Protein AF-A0A067QEY0-F1 (afdb_monomer_lite)

Foldseek 3Di:
DDDDDDDDDDDDDDDDDDDDDDDDDDDDDDDPPPPQDPDDDDDDDAALPDDPVVVCCVRRVDPDQAADEAEADAQEARSQVSQVSNQVVDRSYPYYHHDHDYNVNHDDPPPDDPVPPPPDDDDDPPDDDDDD

Structure (mmCIF, N/CA/C/O backbone):
data_AF-A0A067QEY0-F1
#
_entry.id   AF-A0A067QEY0-F1
#
loop_
_atom_site.group_PDB
_atom_site.id
_atom_site.type_symbol
_atom_site.label_atom_id
_atom_site.label_alt_id
_atom_site.label_comp_id
_atom_site.label_asym_id
_atom_site.label_entity_id
_atom_site.label_seq_id
_atom_site.pdbx_PDB_ins_code
_atom_site.Cartn_x
_atom_site.Cartn_y
_atom_site.Cartn_z
_atom_site.occupancy
_atom_site.B_iso_or_equiv
_atom_site.auth_seq_id
_atom_site.auth_comp_id
_atom_site.auth_asym_id
_atom_site.auth_atom_id
_atom_site.pdbx_PDB_model_num
ATOM 1 N N . MET A 1 1 ? 33.559 44.588 18.667 1.00 37.91 1 MET A N 1
ATOM 2 C CA . MET A 1 1 ? 32.682 45.127 17.610 1.00 37.91 1 MET A CA 1
ATOM 3 C C . MET A 1 1 ? 31.811 43.957 17.176 1.00 37.91 1 MET A C 1
ATOM 5 O O . MET A 1 1 ? 32.280 43.138 16.403 1.00 37.91 1 MET A O 1
ATOM 9 N N . GLU A 1 2 ? 30.758 43.603 17.919 1.00 33.38 2 GLU A N 1
ATOM 10 C CA . GLU A 1 2 ? 29.433 44.279 17.971 1.00 33.38 2 GLU A CA 1
ATOM 11 C C . GLU A 1 2 ? 28.860 44.491 16.559 1.00 33.38 2 GLU A C 1
ATOM 13 O O . GLU A 1 2 ? 29.573 45.006 15.707 1.00 33.38 2 GLU A O 1
ATOM 18 N N . GLY A 1 3 ? 27.629 44.122 16.200 1.00 32.84 3 GLY A N 1
ATOM 19 C CA . GLY A 1 3 ? 26.446 43.674 16.943 1.00 32.84 3 GLY A CA 1
ATOM 20 C C . GLY A 1 3 ? 25.567 42.795 16.028 1.00 32.84 3 GLY A C 1
ATOM 21 O O . GLY A 1 3 ? 25.827 42.668 14.836 1.00 32.84 3 GLY A O 1
ATOM 22 N N . GLU A 1 4 ? 24.704 41.950 16.580 1.00 40.34 4 GLU A N 1
ATOM 23 C CA . GLU A 1 4 ? 23.317 42.231 16.988 1.00 40.34 4 GLU A CA 1
ATOM 24 C C . GLU A 1 4 ? 22.252 41.988 15.899 1.00 40.34 4 GLU A C 1
ATOM 26 O O . GLU A 1 4 ? 22.259 42.548 14.807 1.00 40.34 4 GLU A O 1
ATOM 31 N N . HIS A 1 5 ? 21.319 41.119 16.296 1.00 46.69 5 HIS A N 1
ATOM 32 C CA . HIS A 1 5 ? 19.941 40.905 15.862 1.00 46.69 5 HIS A CA 1
ATOM 33 C C . HIS A 1 5 ? 19.282 41.957 14.957 1.00 46.69 5 HIS A C 1
ATOM 35 O O . HIS A 1 5 ? 19.270 43.146 15.269 1.00 46.69 5 HIS A O 1
ATOM 41 N N . ARG A 1 6 ? 18.461 41.479 14.006 1.00 45.88 6 ARG A N 1
ATOM 42 C CA . ARG A 1 6 ? 17.161 42.118 13.740 1.00 45.88 6 ARG A CA 1
ATOM 43 C C . ARG A 1 6 ? 16.125 41.181 13.112 1.00 45.88 6 ARG A C 1
ATOM 45 O O . ARG A 1 6 ? 16.286 40.660 12.017 1.00 45.88 6 ARG A O 1
ATOM 52 N N . LYS A 1 7 ? 15.039 41.004 13.863 1.00 43.84 7 LYS A N 1
ATOM 53 C CA . LYS A 1 7 ? 13.751 40.403 13.496 1.00 43.84 7 LYS A CA 1
ATOM 54 C C . LYS A 1 7 ? 12.946 41.421 12.666 1.00 43.84 7 LYS A C 1
ATOM 56 O O . LYS A 1 7 ? 12.971 42.602 12.996 1.00 43.84 7 LYS A O 1
ATOM 61 N N . SER A 1 8 ? 12.187 40.968 11.669 1.00 44.88 8 SER A N 1
ATOM 62 C CA . SER A 1 8 ? 11.108 41.727 10.999 1.00 44.88 8 SER A CA 1
ATOM 63 C C . SER A 1 8 ? 10.081 40.680 10.538 1.00 44.88 8 SER A C 1
ATOM 65 O O . SER A 1 8 ? 10.429 39.822 9.741 1.00 44.88 8 SER A O 1
ATOM 67 N N . GLN A 1 9 ? 8.903 40.467 11.138 1.00 45.16 9 GLN A N 1
ATOM 68 C CA . GLN A 1 9 ? 7.719 41.336 11.235 1.00 45.16 9 GLN A CA 1
ATOM 69 C C . GLN A 1 9 ? 7.477 42.147 9.953 1.00 45.16 9 GLN A C 1
ATOM 71 O O . GLN A 1 9 ? 8.218 43.085 9.690 1.00 45.16 9 GLN A O 1
ATOM 76 N N . ASN A 1 10 ? 6.436 41.841 9.168 1.00 31.48 10 ASN A N 1
ATOM 77 C CA . ASN A 1 10 ? 5.077 42.377 9.354 1.00 31.48 10 ASN A CA 1
ATOM 78 C C . ASN A 1 10 ? 4.157 42.092 8.133 1.00 31.48 10 ASN A C 1
ATOM 80 O O . ASN A 1 10 ? 4.607 42.258 7.009 1.00 31.48 10 ASN A O 1
ATOM 84 N N . SER A 1 11 ? 2.893 41.718 8.421 1.00 37.56 11 SER A N 1
ATOM 85 C CA . SER A 1 11 ? 1.581 42.031 7.783 1.00 37.56 11 SER A CA 1
ATOM 86 C C . SER A 1 11 ? 1.427 42.123 6.240 1.00 37.56 11 SER A C 1
ATOM 88 O O . SER A 1 11 ? 2.307 42.580 5.537 1.00 37.56 11 SER A O 1
ATOM 90 N N . THR A 1 12 ? 0.289 41.826 5.588 1.00 31.42 12 THR A N 1
ATOM 91 C CA . THR A 1 12 ? -1.131 42.030 5.957 1.00 31.42 12 THR A CA 1
ATOM 92 C C . THR A 1 12 ? -2.057 41.426 4.858 1.00 31.42 12 THR A C 1
ATOM 94 O O . THR A 1 12 ? -1.758 41.670 3.697 1.00 31.42 12 THR A O 1
ATOM 97 N N . LYS A 1 13 ? -3.228 40.843 5.234 1.00 40.47 13 LYS A N 1
ATOM 98 C CA . LYS A 1 13 ? -4.609 41.084 4.671 1.00 40.47 13 LYS A CA 1
ATOM 99 C C . LYS A 1 13 ? -4.962 40.578 3.226 1.00 40.47 13 LYS A C 1
ATOM 101 O O . LYS A 1 13 ? -4.093 40.610 2.379 1.00 40.47 13 LYS A O 1
ATOM 106 N N . ILE A 1 14 ? -6.157 40.113 2.777 1.00 42.03 14 ILE A N 1
ATOM 107 C CA . ILE A 1 14 ? -7.618 40.030 3.133 1.00 42.03 14 ILE A CA 1
ATOM 108 C C . ILE A 1 14 ? -8.236 38.869 2.283 1.00 42.03 14 ILE A C 1
ATOM 110 O O . ILE A 1 14 ? -7.751 38.634 1.181 1.00 42.03 14 ILE A O 1
ATOM 114 N N . SER A 1 15 ? -9.225 38.063 2.706 1.00 37.72 15 SER A N 1
ATOM 115 C CA . SER A 1 15 ? -10.698 38.244 2.521 1.00 37.72 15 SER A CA 1
ATOM 116 C C . SER A 1 15 ? -11.413 37.014 3.107 1.00 37.72 15 SER A C 1
ATOM 118 O O . SER A 1 15 ? -10.996 35.893 2.846 1.00 37.72 15 SER A O 1
ATOM 120 N N . GLU A 1 16 ? -12.281 37.110 4.120 1.00 40.31 16 GLU A N 1
ATOM 121 C CA . GLU A 1 16 ? -13.666 37.628 4.185 1.00 40.31 16 GLU A CA 1
ATOM 122 C C . GLU A 1 16 ? -14.665 36.973 3.217 1.00 40.31 16 GLU A C 1
ATOM 124 O O . GLU A 1 16 ? -14.642 37.215 2.016 1.00 40.31 16 GLU A O 1
ATOM 129 N N . GLY A 1 17 ? -15.615 36.220 3.790 1.00 30.53 17 GLY A N 1
ATOM 130 C CA . GLY A 1 17 ? -16.860 35.830 3.132 1.00 30.53 17 GLY A CA 1
ATOM 131 C C . GLY A 1 17 ? -17.712 34.875 3.974 1.00 30.53 17 GLY A C 1
ATOM 132 O O . GLY A 1 17 ? -17.400 33.695 4.061 1.00 30.53 17 GLY A O 1
ATOM 133 N N . GLY A 1 18 ? -18.809 35.378 4.558 1.00 30.67 18 GLY A N 1
ATOM 134 C CA . GLY A 1 18 ? -19.942 34.551 5.005 1.00 30.67 18 GLY A CA 1
ATOM 135 C C . GLY A 1 18 ? -20.391 34.753 6.455 1.00 30.67 18 GLY A C 1
ATOM 136 O O . GLY A 1 18 ? -19.988 34.016 7.347 1.00 30.67 18 GLY A O 1
ATOM 137 N N . ARG A 1 19 ? -21.277 35.731 6.681 1.00 38.50 19 ARG A N 1
ATOM 138 C CA . ARG A 1 19 ? -21.965 36.006 7.953 1.00 38.50 19 ARG A CA 1
ATOM 139 C C . ARG A 1 19 ? -23.416 35.523 7.872 1.00 38.50 19 ARG A C 1
ATOM 141 O O . ARG A 1 19 ? -24.114 35.888 6.933 1.00 38.50 19 ARG A O 1
ATOM 148 N N . CYS A 1 20 ? -23.907 34.855 8.911 1.00 35.22 20 CYS A N 1
ATOM 149 C CA . CYS A 1 20 ? -25.318 34.904 9.299 1.00 35.22 20 CYS A CA 1
ATOM 150 C C . CYS A 1 20 ? -25.402 34.964 10.831 1.00 35.22 20 CYS A C 1
ATOM 152 O O . CYS A 1 20 ? -24.872 34.103 11.530 1.00 35.22 20 CYS A O 1
ATOM 154 N N . ASN A 1 21 ? -26.011 36.033 11.350 1.00 36.44 21 ASN A N 1
ATOM 155 C CA . ASN A 1 21 ? -26.251 36.206 12.780 1.00 36.44 21 ASN A CA 1
ATOM 156 C C . ASN A 1 21 ? -27.529 35.454 13.176 1.00 36.44 21 ASN A C 1
ATOM 158 O O . ASN A 1 21 ? -28.527 35.518 12.461 1.00 36.44 21 ASN A O 1
ATOM 162 N N . SER A 1 22 ? -27.553 34.890 14.377 1.00 42.59 22 SER A N 1
ATOM 163 C CA . SER A 1 22 ? -28.752 34.896 15.216 1.00 42.59 22 SER A CA 1
ATOM 164 C C . SER A 1 22 ? -28.307 35.030 16.666 1.00 42.59 22 SER A C 1
ATOM 166 O O . SER A 1 22 ? -27.413 34.326 17.131 1.00 42.59 22 SER A O 1
ATOM 168 N N . VAL A 1 23 ? -28.866 36.041 17.318 1.00 45.28 23 VAL A N 1
ATOM 169 C CA . VAL A 1 23 ? -28.709 36.343 18.737 1.00 45.28 23 VAL A CA 1
ATOM 170 C C . VAL A 1 23 ? -29.652 35.416 19.487 1.00 45.28 23 VAL A C 1
ATOM 172 O O . VAL A 1 23 ? -30.819 35.380 19.128 1.00 45.28 23 VAL A O 1
ATOM 175 N N . GLU A 1 24 ? -29.172 34.728 20.521 1.00 40.28 24 GLU A N 1
ATOM 176 C CA . GLU A 1 24 ? -29.934 34.530 21.756 1.00 40.28 24 GLU A CA 1
ATOM 177 C C . GLU A 1 24 ? -29.011 34.078 22.894 1.00 40.28 24 GLU A C 1
ATOM 179 O O . GLU A 1 24 ? -28.188 33.169 22.769 1.00 40.28 24 GLU A O 1
ATOM 184 N N . SER A 1 25 ? -29.114 34.821 23.993 1.00 46.06 25 SER A N 1
ATOM 185 C CA . SER A 1 25 ? -28.331 34.705 25.215 1.00 46.06 25 SER A CA 1
ATOM 186 C C . SER A 1 25 ? -28.858 33.567 26.083 1.00 46.06 25 SER A C 1
ATOM 188 O O . SER A 1 25 ? -30.040 33.525 26.405 1.00 46.06 25 SER A O 1
ATOM 190 N N . GLY A 1 26 ? -27.964 32.691 26.538 1.00 33.56 26 GLY A N 1
ATOM 191 C CA . GLY A 1 26 ? -28.272 31.660 27.524 1.00 33.56 26 GLY A CA 1
ATOM 192 C C . GLY A 1 26 ? -26.989 31.134 28.152 1.00 33.56 26 GLY A C 1
ATOM 193 O O . GLY A 1 26 ? -26.223 30.409 27.522 1.00 33.56 26 GLY A O 1
ATOM 194 N N . THR A 1 27 ? -26.725 31.540 29.390 1.00 50.00 27 THR A N 1
ATOM 195 C CA . THR A 1 27 ? -25.600 31.093 30.214 1.00 50.00 27 THR A CA 1
ATOM 196 C C . THR A 1 27 ? -25.664 29.587 30.457 1.00 50.00 27 THR A C 1
ATOM 198 O O . THR A 1 27 ? -26.450 29.131 31.277 1.00 50.00 27 THR A O 1
ATOM 201 N N . THR A 1 28 ? -24.800 28.822 29.792 1.00 40.00 28 THR A N 1
ATOM 202 C CA . THR A 1 28 ? -24.340 27.503 30.248 1.00 40.00 28 THR A CA 1
ATOM 203 C C . THR A 1 28 ? -22.896 27.318 29.786 1.00 40.00 28 THR A C 1
ATOM 205 O O . THR A 1 28 ? -22.551 27.555 28.628 1.00 40.00 28 THR A O 1
ATOM 208 N N . SER A 1 29 ? -22.016 26.963 30.718 1.00 49.53 29 SER A N 1
ATOM 209 C CA . SER A 1 29 ? -20.609 26.658 30.470 1.00 49.53 29 SER A CA 1
ATOM 210 C C . SER A 1 29 ? -20.490 25.495 29.480 1.00 49.53 29 SER A C 1
ATOM 212 O O . SER A 1 29 ? -20.670 24.338 29.856 1.00 49.53 29 SER A O 1
ATOM 214 N N . LYS A 1 30 ? -20.208 25.794 28.206 1.00 42.59 30 LYS A N 1
ATOM 215 C CA . LYS A 1 30 ? -19.882 24.775 27.201 1.00 42.59 30 LYS A CA 1
ATOM 216 C C . LYS A 1 30 ? -18.569 24.085 27.603 1.00 42.59 30 LYS A C 1
ATOM 218 O O . LYS A 1 30 ? -17.593 24.800 27.845 1.00 42.59 30 LYS A O 1
ATOM 223 N N . PRO A 1 31 ? -18.487 22.741 27.632 1.00 50.97 31 PRO A N 1
ATOM 224 C CA . PRO A 1 31 ? -17.189 22.082 27.616 1.00 50.97 31 PRO A CA 1
ATOM 225 C C . PRO A 1 31 ? -16.475 22.545 26.344 1.00 50.97 31 PRO A C 1
ATOM 227 O O . PRO A 1 31 ? -17.098 22.637 25.283 1.00 50.97 31 PRO A O 1
ATOM 230 N N . GLN A 1 32 ? -15.200 22.918 26.458 1.00 51.62 32 GLN A N 1
ATOM 231 C CA . GLN A 1 32 ? -14.382 23.277 25.305 1.00 51.62 32 GLN A CA 1
ATOM 232 C C . GLN A 1 32 ? -14.410 22.108 24.319 1.00 51.62 32 GLN A C 1
ATOM 234 O O . GLN A 1 32 ? -13.736 21.099 24.504 1.00 51.62 32 GLN A O 1
ATOM 239 N N . SER A 1 33 ? -15.233 22.243 23.282 1.00 54.44 33 SER A N 1
ATOM 240 C CA . SER A 1 33 ? -15.241 21.379 22.113 1.00 54.44 33 SER A CA 1
ATOM 241 C C . SER A 1 33 ? -13.874 21.527 21.456 1.00 54.44 33 SER A C 1
ATOM 243 O O . SER A 1 33 ? -13.668 22.441 20.656 1.00 54.44 33 SER A O 1
ATOM 245 N N . GLN A 1 34 ? -12.921 20.674 21.830 1.00 64.88 34 GLN A N 1
ATOM 246 C CA . GLN A 1 34 ? -11.665 20.545 21.107 1.00 64.88 34 GLN A CA 1
ATOM 247 C C . GLN A 1 34 ? -12.018 20.219 19.656 1.00 64.88 34 GLN A C 1
ATOM 249 O O . GLN A 1 34 ? -12.603 19.176 19.367 1.00 64.88 34 GLN A O 1
ATOM 254 N N . SER A 1 35 ? -11.726 21.138 18.737 1.00 71.69 35 SER A N 1
ATOM 255 C CA . SER A 1 35 ? -11.925 20.899 17.312 1.00 71.69 35 SER A CA 1
ATOM 256 C C . SER A 1 35 ? -11.021 19.740 16.892 1.00 71.69 35 SER A C 1
ATOM 258 O O . SER A 1 35 ? -9.798 19.887 16.865 1.00 71.69 35 SER A O 1
ATOM 260 N N . LYS A 1 36 ? -11.605 18.574 16.605 1.00 84.25 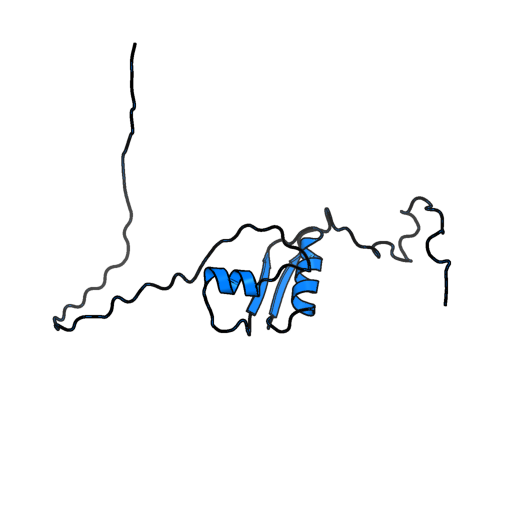36 LYS A N 1
ATOM 261 C CA . LYS A 1 36 ? -10.856 17.395 16.165 1.00 84.25 36 LYS A CA 1
ATOM 262 C C . LYS A 1 36 ? -10.328 17.645 14.752 1.00 84.25 36 LYS A C 1
ATOM 264 O O . LYS A 1 36 ? -11.109 17.768 13.812 1.00 8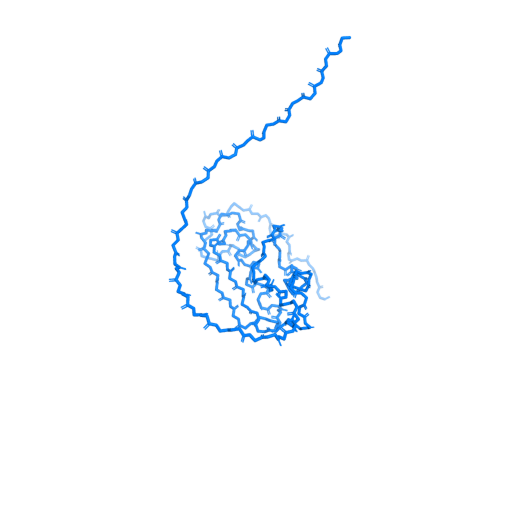4.25 36 LYS A O 1
ATOM 269 N N . THR A 1 37 ? -9.010 17.733 14.592 1.00 89.56 37 THR A N 1
ATOM 270 C CA . THR A 1 37 ? -8.385 17.839 13.268 1.00 89.56 37 THR A CA 1
ATOM 271 C C . THR A 1 37 ? -8.576 16.524 12.511 1.00 89.56 37 THR A C 1
ATOM 273 O O . THR A 1 37 ? -8.085 15.485 12.948 1.00 89.56 37 THR A O 1
ATOM 276 N N . LEU A 1 38 ? -9.288 16.569 11.383 1.00 93.19 38 LEU A N 1
ATOM 277 C CA . LEU A 1 38 ? -9.628 15.389 10.573 1.00 93.19 38 LEU A CA 1
ATOM 278 C C . LEU A 1 38 ? -8.582 15.050 9.502 1.00 93.19 38 LEU A C 1
ATOM 280 O O . LEU A 1 38 ? -8.661 14.000 8.878 1.00 93.19 38 LEU A O 1
ATOM 284 N N . TYR A 1 39 ? -7.600 15.927 9.298 1.00 94.69 39 TYR A N 1
ATOM 285 C CA . TYR A 1 39 ? -6.551 15.766 8.298 1.00 94.69 39 TYR A CA 1
ATOM 286 C C . TYR A 1 39 ? -5.172 15.905 8.936 1.00 94.69 39 TYR A C 1
ATOM 288 O O . TYR A 1 39 ? -4.908 16.862 9.667 1.00 94.69 39 TYR A O 1
ATOM 296 N N . LYS A 1 40 ? -4.285 14.955 8.647 1.00 94.88 40 LYS A N 1
ATOM 297 C CA . LYS A 1 40 ? -2.887 14.967 9.078 1.00 94.88 40 LYS A CA 1
ATOM 298 C C . LYS A 1 40 ? -2.021 14.470 7.929 1.00 94.88 40 LYS A C 1
ATOM 300 O O . LYS A 1 40 ? -2.382 13.505 7.265 1.00 94.88 40 LYS A O 1
ATOM 305 N N . GLN A 1 41 ? -0.899 15.145 7.707 1.00 95.75 41 GLN A N 1
ATOM 306 C CA . GLN A 1 41 ? 0.055 14.803 6.661 1.00 95.75 41 GLN A CA 1
ATOM 307 C C . GLN A 1 41 ? 1.276 14.131 7.282 1.00 95.75 41 GLN A C 1
ATOM 309 O O . GLN A 1 41 ? 1.806 14.615 8.281 1.00 95.75 41 GLN A O 1
ATOM 314 N N . VAL A 1 42 ? 1.728 13.043 6.662 1.00 96.06 42 VAL A N 1
ATOM 315 C CA . VAL A 1 42 ? 2.927 12.307 7.066 1.00 96.06 42 VAL A CA 1
ATOM 316 C C . VAL A 1 42 ? 3.754 12.007 5.827 1.00 96.06 42 VAL A C 1
ATOM 318 O O . VAL A 1 42 ? 3.210 11.587 4.809 1.00 96.06 42 VAL A O 1
ATOM 321 N N . THR A 1 43 ? 5.065 12.201 5.927 1.00 96.94 43 THR A N 1
ATOM 322 C CA . THR A 1 43 ? 6.016 11.820 4.881 1.00 96.94 43 THR A CA 1
ATOM 323 C C . THR A 1 43 ? 6.812 10.623 5.376 1.00 96.94 43 THR A C 1
ATOM 325 O O . THR A 1 43 ? 7.567 10.736 6.341 1.00 96.94 43 THR A O 1
ATOM 328 N N . LYS A 1 44 ? 6.638 9.471 4.730 1.00 95.38 44 LYS A N 1
ATOM 329 C CA . LYS A 1 44 ? 7.359 8.236 5.044 1.00 95.38 44 LYS A CA 1
ATOM 330 C C . LYS A 1 44 ? 7.597 7.448 3.760 1.00 95.38 44 LYS A C 1
ATOM 332 O O . LYS A 1 44 ? 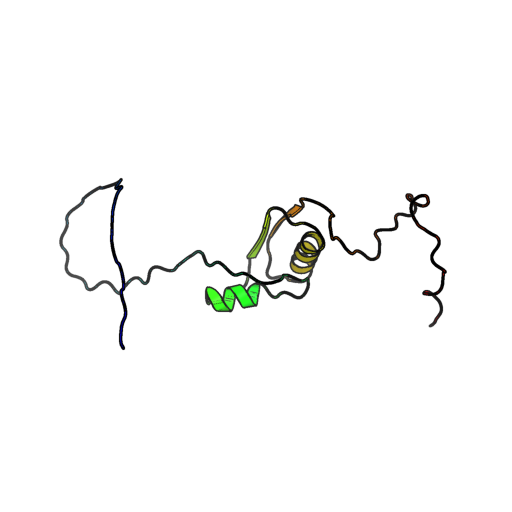6.757 7.475 2.865 1.00 95.38 44 LYS A O 1
ATOM 337 N N . PHE A 1 45 ? 8.726 6.750 3.689 1.00 95.69 45 PHE A N 1
ATOM 338 C CA . PHE A 1 45 ? 8.951 5.762 2.641 1.00 95.69 45 PHE A CA 1
ATOM 339 C C . PHE A 1 45 ? 8.021 4.565 2.863 1.00 95.69 45 PHE A C 1
ATOM 341 O O . PHE A 1 45 ? 7.950 4.037 3.977 1.00 95.69 45 PHE A O 1
ATOM 348 N N . VAL A 1 46 ? 7.279 4.186 1.827 1.00 95.44 46 VAL A N 1
ATOM 349 C CA . VAL A 1 46 ? 6.293 3.107 1.889 1.00 95.44 46 VAL A CA 1
ATOM 350 C C . VAL A 1 46 ? 6.908 1.858 1.283 1.00 95.44 46 VAL A C 1
ATOM 352 O O . VAL A 1 46 ? 7.498 1.916 0.214 1.00 95.44 46 VAL A O 1
ATOM 355 N N . THR A 1 47 ? 6.741 0.753 1.995 1.00 94.62 47 THR A N 1
ATOM 356 C CA . THR A 1 47 ? 7.061 -0.605 1.551 1.00 94.62 47 THR A CA 1
ATOM 357 C C . THR A 1 47 ? 5.876 -1.519 1.828 1.00 94.62 47 THR A C 1
ATOM 359 O O . THR A 1 47 ? 5.049 -1.200 2.688 1.00 94.62 47 THR A O 1
ATOM 362 N N . GLN A 1 48 ? 5.846 -2.708 1.233 1.00 93.38 48 GLN A N 1
ATOM 363 C CA . GLN A 1 48 ? 4.893 -3.779 1.570 1.00 93.38 48 GLN A CA 1
ATOM 364 C C . GLN A 1 48 ? 4.774 -4.112 3.081 1.00 93.38 48 GLN A C 1
ATOM 366 O O . GLN A 1 48 ? 3.736 -4.605 3.515 1.00 93.38 48 GLN A O 1
ATOM 371 N N . GLN A 1 49 ? 5.783 -3.822 3.917 1.00 94.56 49 GLN A N 1
ATOM 372 C CA . GLN A 1 49 ? 5.729 -4.029 5.380 1.00 94.56 49 GLN A CA 1
ATOM 373 C C . GLN A 1 49 ? 5.210 -2.812 6.163 1.00 94.56 49 GLN A C 1
ATOM 375 O O . GLN A 1 49 ? 5.115 -2.851 7.394 1.00 94.56 49 GLN A O 1
ATOM 380 N N . THR A 1 50 ? 4.893 -1.708 5.490 1.00 95.62 50 THR A N 1
ATOM 381 C CA . THR A 1 50 ? 4.470 -0.475 6.154 1.00 95.62 50 THR A CA 1
ATOM 382 C C . THR A 1 50 ? 3.119 -0.662 6.841 1.00 95.62 50 THR A C 1
ATOM 384 O O . THR A 1 50 ? 2.099 -0.896 6.202 1.00 95.62 50 THR A O 1
ATOM 387 N N . SER A 1 51 ? 3.103 -0.516 8.169 1.00 94.50 51 SER A N 1
ATOM 388 C CA . SER A 1 51 ? 1.873 -0.541 8.969 1.00 94.50 51 SER A CA 1
ATOM 389 C C . SER A 1 51 ? 1.174 0.820 8.937 1.00 94.50 51 SER A C 1
ATOM 391 O O . SER A 1 51 ? 1.589 1.758 9.627 1.00 94.50 51 SER A O 1
ATOM 393 N N . LEU A 1 52 ? 0.106 0.933 8.145 1.00 95.38 52 LEU A N 1
ATOM 394 C CA . LEU A 1 52 ? -0.700 2.154 8.072 1.00 95.38 52 LEU A CA 1
ATOM 395 C C . LEU A 1 52 ? -1.589 2.327 9.309 1.00 95.38 52 LEU A C 1
ATOM 397 O O . LEU A 1 52 ? -1.722 3.451 9.789 1.00 95.38 52 LEU A O 1
ATOM 401 N N . CYS A 1 53 ? -2.112 1.248 9.904 1.00 94.81 53 CYS A N 1
ATOM 402 C CA . CYS A 1 53 ? -2.835 1.350 11.173 1.00 94.81 53 CYS A CA 1
ATOM 403 C C . CYS A 1 53 ? -1.981 1.976 12.290 1.00 94.81 53 CYS A C 1
ATOM 405 O O . CYS A 1 53 ? -2.479 2.795 13.061 1.00 94.81 53 CYS A O 1
ATOM 407 N N . SER A 1 54 ? -0.682 1.660 12.366 1.00 94.88 54 SER A N 1
ATOM 408 C CA . SER A 1 54 ? 0.216 2.280 13.354 1.00 94.88 54 SER A CA 1
ATOM 409 C C . SER A 1 54 ? 0.305 3.799 13.179 1.00 94.88 54 SER A C 1
ATOM 411 O O . SER A 1 54 ? 0.217 4.525 14.165 1.00 94.88 54 SER A O 1
ATOM 413 N N . LEU A 1 55 ? 0.399 4.279 11.933 1.00 95.38 55 LEU A N 1
ATOM 414 C CA . LEU A 1 55 ? 0.399 5.711 11.609 1.00 95.38 55 LEU A CA 1
ATOM 415 C C . LEU A 1 55 ? -0.931 6.378 11.984 1.00 95.38 55 LEU A C 1
ATOM 417 O O . LEU A 1 55 ? -0.953 7.476 12.540 1.00 95.38 55 LEU A O 1
ATOM 421 N N . VAL A 1 56 ? -2.056 5.709 11.718 1.00 95.31 56 VAL A N 1
ATOM 422 C CA . VAL A 1 56 ? -3.379 6.219 12.100 1.00 95.31 56 VAL A CA 1
ATOM 423 C C . VAL A 1 56 ? -3.518 6.283 13.625 1.00 95.31 56 VAL A C 1
ATOM 425 O O . VAL A 1 56 ? -4.007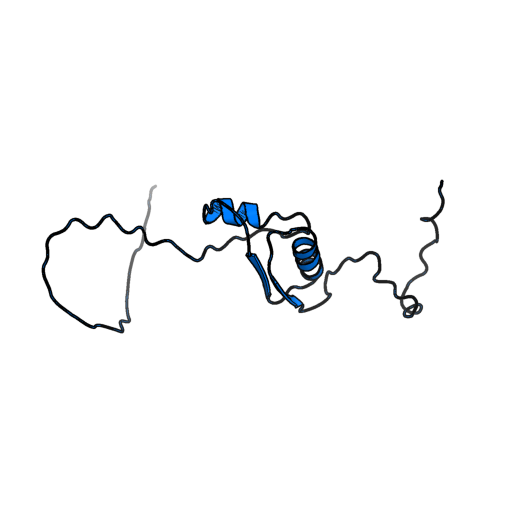 7.288 14.139 1.00 95.31 56 VAL A O 1
ATOM 428 N N . LYS A 1 57 ? -3.049 5.268 14.359 1.00 95.19 57 LYS A N 1
ATOM 429 C CA . LYS A 1 57 ? -3.039 5.238 15.832 1.00 95.19 57 LYS A CA 1
ATOM 430 C C . LYS A 1 57 ? -2.204 6.359 16.435 1.00 95.19 57 LYS A C 1
ATOM 432 O O . LYS A 1 57 ? -2.695 7.063 17.311 1.00 95.19 57 LYS A O 1
ATOM 437 N N . GLU A 1 58 ? -1.002 6.578 15.917 1.00 95.50 58 GLU A N 1
ATOM 438 C CA . GLU A 1 58 ? -0.105 7.652 16.355 1.00 95.50 58 GLU A CA 1
ATOM 439 C C . GLU A 1 58 ? -0.724 9.046 16.177 1.00 95.50 58 GLU A C 1
A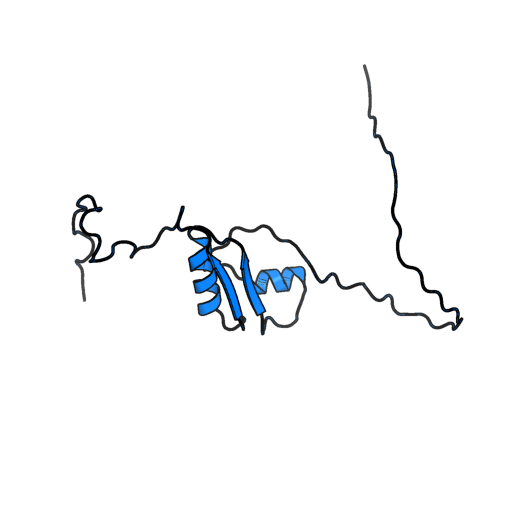TOM 441 O O . GLU A 1 58 ? -0.561 9.940 17.007 1.00 95.50 58 GLU A O 1
ATOM 446 N N . HIS A 1 59 ? -1.455 9.254 15.084 1.00 94.50 59 HIS A N 1
ATOM 447 C CA . HIS A 1 59 ? -1.920 10.583 14.716 1.00 94.50 59 HIS A CA 1
ATOM 448 C C . HIS A 1 59 ? -3.367 10.863 15.122 1.00 94.50 59 HIS A C 1
ATOM 450 O O . HIS A 1 59 ? -3.668 11.969 15.572 1.00 94.50 59 HIS A O 1
ATOM 456 N N . PHE A 1 60 ? -4.278 9.911 14.995 1.00 93.19 60 PHE A N 1
ATOM 457 C CA . PHE A 1 60 ? -5.707 10.119 15.243 1.00 93.19 60 PHE A CA 1
ATOM 458 C C . PHE A 1 60 ? -6.204 9.467 16.532 1.00 93.19 60 PHE A C 1
ATOM 460 O O . PHE A 1 60 ? -7.312 9.794 16.958 1.00 93.19 60 PHE A O 1
ATOM 467 N N . HIS A 1 61 ? -5.387 8.610 17.154 1.00 92.81 61 HIS A N 1
ATOM 468 C CA . HIS A 1 61 ? -5.705 7.866 18.374 1.00 92.81 61 HIS A CA 1
ATOM 469 C C . HIS A 1 61 ? -7.077 7.156 18.340 1.00 92.81 61 HIS A C 1
ATOM 471 O O . HIS A 1 61 ? -7.846 7.303 19.290 1.00 92.81 61 HIS A O 1
ATOM 477 N N . PRO A 1 62 ? -7.459 6.438 17.260 1.00 91.38 62 PRO A N 1
ATOM 478 C CA . PRO A 1 62 ? -8.623 5.566 17.322 1.00 91.38 62 PRO A CA 1
ATOM 479 C C . PRO A 1 62 ? -8.356 4.342 18.207 1.00 91.38 62 PRO A C 1
ATOM 481 O O . PRO A 1 62 ? -7.226 3.860 18.300 1.00 91.38 62 PRO A O 1
ATOM 484 N N . GLU A 1 63 ? -9.427 3.796 18.780 1.00 89.62 63 GLU A N 1
ATOM 485 C CA . GLU A 1 63 ? -9.395 2.538 19.535 1.00 89.62 63 GLU A CA 1
ATOM 486 C C . GLU A 1 63 ? -9.054 1.339 18.628 1.00 89.62 63 GLU A C 1
ATOM 488 O O . GLU A 1 63 ? -8.244 0.481 18.982 1.00 89.62 63 GLU A O 1
ATOM 493 N N . THR A 1 64 ? -9.618 1.305 17.415 1.00 90.69 64 THR A N 1
ATOM 494 C CA . THR A 1 64 ? -9.415 0.239 16.421 1.00 90.69 64 THR A CA 1
ATOM 495 C C . THR A 1 64 ? -9.111 0.807 15.031 1.00 90.69 64 THR A C 1
ATOM 497 O O . THR A 1 64 ? -9.418 1.960 14.727 1.00 90.69 64 THR A O 1
ATOM 500 N N . CYS A 1 65 ? -8.467 -0.000 14.184 1.00 91.62 65 CYS A N 1
ATOM 501 C CA . CYS A 1 65 ? -8.248 0.300 12.769 1.00 91.62 65 CYS A CA 1
ATOM 502 C C . CYS A 1 65 ? -9.061 -0.698 11.953 1.00 91.62 65 CYS A C 1
ATOM 504 O O . CYS A 1 65 ? -8.611 -1.813 11.713 1.00 91.62 65 CYS A O 1
ATOM 506 N N . GLU A 1 66 ? -10.270 -0.317 11.577 1.00 93.50 66 GLU A N 1
ATOM 507 C CA . GLU A 1 66 ? -11.152 -1.137 10.755 1.00 93.50 66 GLU A CA 1
ATOM 508 C C . GLU A 1 66 ? -11.758 -0.254 9.668 1.00 93.50 66 GLU A C 1
ATOM 510 O O . GLU A 1 66 ? -11.848 0.967 9.827 1.00 93.50 66 GLU A O 1
ATOM 515 N N . GLN A 1 67 ? -12.181 -0.871 8.564 1.00 94.31 67 GLN A N 1
ATOM 516 C CA . GLN A 1 67 ? -12.850 -0.186 7.453 1.00 94.31 67 GLN A CA 1
ATOM 517 C C . GLN A 1 67 ? -12.020 0.952 6.832 1.00 94.31 67 GLN A C 1
ATOM 519 O O . GLN A 1 67 ? -12.564 1.962 6.383 1.00 94.31 67 GLN A O 1
ATOM 524 N N . MET A 1 68 ? -10.696 0.797 6.789 1.00 95.44 68 MET A N 1
ATOM 525 C CA . MET A 1 68 ? -9.808 1.785 6.188 1.00 95.44 68 MET A CA 1
ATOM 526 C C . MET A 1 68 ? -9.852 1.727 4.657 1.00 95.44 68 MET A C 1
ATOM 528 O O . MET A 1 68 ? -9.915 0.660 4.054 1.00 95.44 68 MET A O 1
ATOM 532 N N . ALA A 1 69 ? -9.749 2.890 4.022 1.00 96.12 69 ALA A N 1
ATOM 533 C CA . ALA A 1 69 ? -9.556 3.007 2.582 1.00 96.12 69 ALA A CA 1
ATOM 534 C C . ALA A 1 69 ? -8.093 3.354 2.292 1.00 96.12 69 ALA A C 1
ATOM 536 O O . ALA A 1 69 ? -7.573 4.330 2.838 1.00 96.12 69 ALA A O 1
ATOM 537 N N . LEU A 1 70 ? -7.438 2.588 1.420 1.00 96.38 70 LEU A N 1
ATOM 538 C CA . LEU A 1 70 ? -6.118 2.932 0.897 1.00 96.38 70 LEU A CA 1
ATOM 539 C C . LEU A 1 70 ? -6.276 3.572 -0.482 1.00 96.38 70 LEU A C 1
ATOM 541 O O . LEU A 1 70 ? -6.826 2.957 -1.392 1.00 96.38 70 LEU A O 1
ATOM 545 N N . ALA A 1 71 ? -5.792 4.802 -0.647 1.00 96.56 71 ALA A N 1
ATOM 546 C CA . ALA A 1 71 ? -5.825 5.506 -1.922 1.00 96.56 71 ALA A CA 1
ATOM 547 C C . ALA A 1 71 ? -4.418 5.934 -2.347 1.00 96.56 71 ALA A C 1
ATOM 549 O O . ALA A 1 71 ? -3.717 6.613 -1.598 1.00 96.56 71 ALA A O 1
ATOM 550 N N . GLY A 1 72 ? -4.027 5.547 -3.558 1.00 95.06 72 GLY A N 1
ATOM 551 C CA . GLY A 1 72 ? -2.781 5.944 -4.201 1.00 95.06 72 GLY A CA 1
ATOM 552 C C . GLY A 1 72 ? -3.081 6.811 -5.416 1.00 95.06 72 GLY A C 1
ATOM 553 O O . GLY A 1 72 ? -3.749 6.361 -6.346 1.00 95.06 72 GLY A O 1
ATOM 554 N N . LEU A 1 73 ? -2.598 8.054 -5.418 1.00 93.00 73 LEU A N 1
ATOM 555 C CA . LEU A 1 73 ? -2.685 8.949 -6.572 1.00 93.00 73 LEU A CA 1
ATOM 556 C C . LEU A 1 73 ? -1.313 9.021 -7.229 1.00 93.00 73 LEU A C 1
ATOM 558 O O . LEU A 1 73 ? -0.351 9.403 -6.568 1.00 93.00 73 LEU A O 1
ATOM 562 N N . HIS A 1 74 ? -1.236 8.662 -8.511 1.00 93.50 74 HIS A N 1
ATOM 563 C CA . HIS A 1 74 ? 0.025 8.579 -9.248 1.00 93.50 74 HIS A CA 1
ATOM 564 C C . HIS A 1 74 ? 1.074 7.728 -8.512 1.00 93.50 74 HIS A C 1
ATOM 566 O O . HIS A 1 74 ? 2.167 8.194 -8.192 1.00 93.50 74 HIS A O 1
ATOM 572 N N . THR A 1 75 ? 0.750 6.460 -8.260 1.00 94.50 75 THR A N 1
ATOM 573 C CA . THR A 1 75 ? 1.734 5.492 -7.763 1.00 94.50 75 THR A CA 1
ATOM 574 C C . THR A 1 75 ? 2.609 5.009 -8.919 1.00 94.50 75 THR A C 1
ATOM 576 O O . THR A 1 75 ? 2.123 4.505 -9.933 1.00 94.50 75 THR A O 1
ATOM 579 N N . CYS A 1 76 ? 3.912 5.240 -8.803 1.00 93.19 76 CYS A N 1
ATOM 580 C CA . CYS A 1 76 ? 4.906 4.920 -9.823 1.00 93.19 76 CYS A CA 1
ATOM 581 C C . CYS A 1 76 ? 5.929 3.937 -9.220 1.00 93.19 76 CYS A C 1
ATOM 583 O O . CYS A 1 76 ? 6.185 3.985 -8.014 1.00 93.19 76 CYS A O 1
ATOM 585 N N . GLY A 1 77 ? 6.502 3.061 -10.049 1.00 92.44 77 GLY A N 1
ATOM 586 C CA . GLY A 1 77 ? 7.481 2.058 -9.609 1.00 92.44 77 GLY A CA 1
ATOM 587 C C . GLY A 1 77 ? 6.923 1.089 -8.560 1.00 92.44 77 GLY A C 1
ATOM 588 O O . GLY A 1 77 ? 5.732 0.770 -8.589 1.00 92.44 77 GLY A O 1
ATOM 589 N N . ASP A 1 78 ? 7.763 0.675 -7.610 1.00 93.25 78 ASP A N 1
ATOM 590 C CA . ASP A 1 78 ? 7.429 -0.292 -6.544 1.00 93.25 78 ASP A CA 1
ATOM 591 C C . ASP A 1 78 ? 6.284 0.138 -5.619 1.00 93.25 78 ASP A C 1
ATOM 593 O O . ASP A 1 78 ? 5.611 -0.699 -5.016 1.00 93.25 78 ASP A O 1
ATOM 597 N N . LEU A 1 79 ? 5.979 1.438 -5.546 1.00 94.88 79 LEU A N 1
ATOM 598 C CA . LEU A 1 79 ? 4.870 1.919 -4.722 1.00 94.88 79 LEU A CA 1
ATOM 599 C C . LEU A 1 79 ? 3.523 1.347 -5.188 1.00 94.88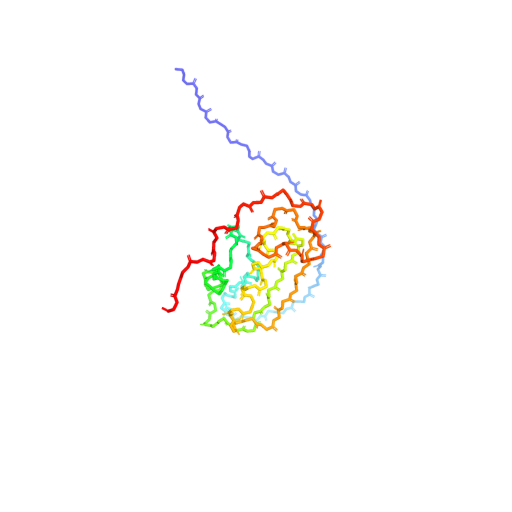 79 LEU A C 1
ATOM 601 O O . LEU A 1 79 ? 2.636 1.096 -4.372 1.00 94.88 79 LEU A O 1
ATOM 605 N N . ALA A 1 80 ? 3.358 1.139 -6.498 1.00 94.00 80 ALA A N 1
ATOM 606 C CA . ALA A 1 80 ? 2.131 0.589 -7.058 1.00 94.00 80 ALA A CA 1
ATOM 607 C C . ALA A 1 80 ? 1.843 -0.843 -6.557 1.00 94.00 80 ALA A C 1
ATOM 609 O O . ALA A 1 80 ? 0.776 -1.036 -5.959 1.00 94.00 80 ALA A O 1
ATOM 610 N N . PRO A 1 81 ? 2.737 -1.839 -6.743 1.00 93.50 81 PRO A N 1
ATOM 611 C CA . PRO A 1 81 ? 2.529 -3.176 -6.195 1.00 93.50 81 PRO A CA 1
ATOM 612 C C . PRO A 1 81 ? 2.569 -3.199 -4.665 1.00 93.50 81 PRO A C 1
ATOM 614 O O . PRO A 1 81 ? 1.782 -3.938 -4.074 1.00 93.50 81 PRO A O 1
ATOM 617 N N . ASP A 1 82 ? 3.382 -2.375 -4.001 1.00 95.06 82 ASP A N 1
ATOM 618 C CA . ASP A 1 82 ? 3.413 -2.332 -2.536 1.00 95.06 82 ASP A CA 1
ATOM 619 C C . ASP A 1 82 ? 2.062 -1.927 -1.939 1.00 95.06 82 ASP A C 1
ATOM 621 O O . ASP A 1 82 ? 1.605 -2.555 -0.983 1.00 95.06 82 ASP A O 1
ATOM 625 N N . CYS A 1 83 ? 1.357 -0.953 -2.527 1.00 96.00 83 CYS A N 1
ATOM 626 C CA . CYS A 1 83 ? -0.008 -0.620 -2.110 1.00 96.00 83 CYS A CA 1
ATOM 627 C C . CYS A 1 83 ? -0.967 -1.816 -2.240 1.00 96.00 83 CYS A C 1
ATOM 629 O O . CYS A 1 83 ? -1.784 -2.047 -1.346 1.00 96.00 83 CYS A O 1
ATOM 631 N N . CYS A 1 84 ? -0.858 -2.601 -3.316 1.00 95.06 84 CYS A N 1
ATOM 632 C CA . CYS A 1 84 ? -1.662 -3.810 -3.506 1.00 95.06 84 CYS A CA 1
ATOM 633 C C . CYS A 1 84 ? -1.317 -4.896 -2.475 1.00 95.06 84 CYS A C 1
ATOM 635 O O . CYS A 1 84 ? -2.218 -5.524 -1.919 1.00 95.06 84 CYS A O 1
ATOM 637 N N . ARG A 1 85 ? -0.028 -5.093 -2.175 1.00 95.62 85 ARG A N 1
ATOM 638 C CA . ARG A 1 85 ? 0.451 -6.066 -1.179 1.00 95.62 85 ARG A CA 1
ATOM 639 C C . ARG A 1 85 ? 0.025 -5.680 0.237 1.00 95.62 85 ARG A C 1
ATOM 641 O O . ARG A 1 85 ? -0.426 -6.540 0.993 1.00 95.62 85 ARG A O 1
ATOM 648 N N . ILE A 1 86 ? 0.090 -4.396 0.591 1.00 96.50 86 ILE A N 1
ATOM 649 C CA . ILE A 1 86 ? -0.427 -3.882 1.870 1.00 96.50 86 ILE A CA 1
ATOM 650 C C . ILE A 1 86 ? -1.922 -4.174 1.982 1.00 96.50 86 ILE A C 1
ATOM 652 O O . ILE A 1 86 ? -2.351 -4.751 2.975 1.00 96.50 86 ILE A O 1
ATOM 656 N N . PHE A 1 87 ? -2.703 -3.826 0.957 1.00 97.00 87 PHE A N 1
ATOM 657 C CA . PHE A 1 87 ? -4.144 -4.072 0.953 1.00 97.00 87 PHE A CA 1
ATOM 658 C C . PHE A 1 87 ? -4.473 -5.564 1.090 1.00 97.00 87 PHE A C 1
ATOM 660 O O . PHE A 1 87 ? -5.300 -5.940 1.912 1.00 97.00 87 PHE A O 1
ATOM 667 N N . SER A 1 88 ? -3.794 -6.428 0.331 1.00 95.94 88 SER A N 1
ATOM 668 C CA . SER A 1 88 ? -4.066 -7.868 0.347 1.00 95.94 88 SER A CA 1
ATOM 669 C C . SER A 1 88 ? -3.603 -8.576 1.623 1.00 95.94 88 SER A C 1
ATOM 671 O O . SER A 1 88 ? -4.109 -9.654 1.922 1.00 95.94 88 SER A O 1
ATOM 673 N N . SER A 1 89 ? -2.619 -8.034 2.345 1.00 94.75 89 SER A N 1
ATOM 674 C CA . SER A 1 89 ? -2.038 -8.681 3.532 1.00 94.75 89 SER A CA 1
ATOM 675 C C . SER A 1 89 ? -2.684 -8.254 4.850 1.00 94.75 89 SER A C 1
ATOM 677 O O . SER A 1 89 ? -2.324 -8.783 5.905 1.00 94.75 89 SER A O 1
ATOM 679 N N . LYS A 1 90 ? -3.602 -7.282 4.824 1.00 91.94 90 LYS A N 1
ATOM 680 C CA . LYS A 1 90 ? -4.150 -6.647 6.023 1.00 91.94 90 LYS A CA 1
ATOM 681 C C . LYS A 1 90 ? -5.673 -6.581 5.950 1.00 91.94 90 LYS A C 1
ATOM 683 O O . LYS A 1 90 ? -6.229 -5.936 5.072 1.00 91.94 90 LYS A O 1
ATOM 688 N N . GLU A 1 91 ? -6.346 -7.171 6.935 1.00 93.00 91 GLU A N 1
ATOM 689 C CA . GLU A 1 91 ? -7.818 -7.182 7.016 1.00 93.00 91 GLU A CA 1
ATOM 690 C C . GLU A 1 91 ? -8.426 -5.826 7.424 1.00 93.00 91 GLU A C 1
ATOM 692 O O . GLU A 1 91 ? -9.633 -5.624 7.335 1.00 93.00 91 GLU A O 1
ATOM 697 N N . GLU A 1 92 ? -7.598 -4.869 7.854 1.00 95.06 92 GLU A N 1
ATOM 698 C CA . GLU A 1 92 ? -8.038 -3.536 8.289 1.00 95.06 92 GLU A CA 1
ATOM 699 C C . GLU A 1 92 ? -8.583 -2.654 7.147 1.00 95.06 92 GLU A C 1
ATOM 701 O O . GLU A 1 92 ? -9.249 -1.648 7.416 1.00 95.06 92 GLU A O 1
ATOM 706 N N . PHE A 1 93 ? -8.352 -3.030 5.882 1.00 96.12 93 PHE A N 1
ATOM 707 C CA . PHE A 1 93 ? -8.805 -2.277 4.713 1.00 96.12 93 PHE A CA 1
ATOM 708 C C . PHE A 1 93 ? -10.096 -2.824 4.105 1.00 96.12 93 PHE A C 1
ATOM 710 O O . PHE A 1 93 ? -10.223 -4.008 3.816 1.00 96.12 93 PHE A O 1
ATOM 717 N N . SER A 1 94 ? -11.033 -1.924 3.820 1.00 96.50 94 SER A N 1
ATOM 718 C CA . SER A 1 94 ? -12.280 -2.226 3.111 1.00 96.50 94 SER A CA 1
ATOM 719 C C . SER A 1 94 ? -12.198 -1.942 1.612 1.00 96.50 94 SER A C 1
ATOM 721 O O . SER A 1 94 ? -12.954 -2.531 0.839 1.00 96.50 94 SER A O 1
ATOM 723 N N . CYS A 1 95 ? -11.305 -1.047 1.177 1.00 97.00 95 CYS A N 1
ATOM 724 C CA . CYS A 1 95 ? -11.137 -0.735 -0.239 1.00 97.00 95 CYS A CA 1
ATOM 725 C C . CYS A 1 95 ? -9.738 -0.219 -0.600 1.00 97.00 95 CYS A C 1
ATOM 727 O O . CYS A 1 95 ? -9.026 0.372 0.219 1.00 97.00 95 CYS A O 1
ATOM 729 N N . LEU A 1 96 ? -9.387 -0.417 -1.874 1.00 97.06 96 LEU A N 1
ATOM 730 C CA . LEU A 1 96 ? -8.174 0.085 -2.509 1.00 97.06 96 LEU A CA 1
ATOM 731 C C . LEU A 1 96 ? -8.538 0.898 -3.758 1.00 97.06 96 LEU A C 1
ATOM 733 O O . LEU A 1 96 ? -9.158 0.378 -4.684 1.00 97.06 96 LEU A O 1
ATOM 737 N N . GLY A 1 97 ? -8.123 2.162 -3.794 1.00 97.06 97 GLY A N 1
ATOM 738 C CA . GLY A 1 97 ? -8.192 3.033 -4.966 1.00 97.06 97 GLY A CA 1
ATOM 739 C C . GLY A 1 97 ? -6.791 3.433 -5.411 1.00 97.06 97 GLY A C 1
ATOM 740 O O . GLY A 1 97 ? -6.276 4.453 -4.964 1.00 97.06 97 GLY A O 1
ATOM 741 N N . ASN A 1 98 ? -6.157 2.629 -6.263 1.00 95.38 98 ASN A N 1
ATOM 742 C CA . ASN A 1 98 ? -4.768 2.836 -6.676 1.00 95.38 98 ASN A CA 1
ATOM 743 C C . ASN A 1 98 ? -4.682 3.243 -8.155 1.00 95.38 98 ASN A C 1
ATOM 745 O O . ASN A 1 98 ? -5.023 2.455 -9.036 1.00 95.38 98 ASN A O 1
ATOM 749 N N . VAL A 1 99 ? -4.241 4.473 -8.429 1.00 95.31 99 VAL A N 1
ATOM 750 C CA . VAL A 1 99 ? -4.045 5.004 -9.786 1.00 95.31 99 VAL A CA 1
ATOM 751 C C . VAL A 1 99 ? -2.565 4.932 -10.145 1.00 95.31 99 VAL A C 1
ATOM 753 O O . VAL A 1 99 ? -1.787 5.837 -9.825 1.00 95.31 99 VAL A O 1
ATOM 756 N N . CYS A 1 100 ? -2.193 3.855 -10.831 1.00 91.19 100 CYS A N 1
ATOM 757 C CA . CYS A 1 100 ? -0.823 3.620 -11.273 1.00 91.19 100 CYS A CA 1
ATOM 758 C C . CYS A 1 100 ? -0.467 4.540 -12.454 1.00 91.19 100 CYS A C 1
ATOM 760 O O . CYS A 1 100 ? -1.223 4.630 -13.423 1.00 91.19 100 CYS A O 1
ATOM 762 N N . CYS A 1 101 ? 0.679 5.224 -12.383 1.00 86.81 101 CYS A N 1
ATOM 763 C CA . CYS A 1 101 ? 1.122 6.182 -13.407 1.00 86.81 101 CYS A CA 1
ATOM 764 C C . CYS A 1 101 ? 2.153 5.622 -14.380 1.00 86.81 101 CYS A C 1
ATOM 766 O O . CYS A 1 101 ? 2.053 5.865 -15.582 1.00 86.81 101 CYS A O 1
ATOM 768 N N . CYS A 1 102 ? 3.166 4.918 -13.882 1.00 82.19 102 CYS A N 1
ATOM 769 C CA . CYS A 1 102 ? 4.193 4.327 -14.727 1.00 82.19 102 CYS A CA 1
ATOM 770 C C . CYS A 1 102 ? 4.944 3.205 -14.006 1.00 82.19 102 CYS A C 1
ATOM 772 O O . CYS A 1 102 ? 5.002 3.151 -12.779 1.00 82.19 102 CYS A O 1
ATOM 774 N N . TYR A 1 103 ? 5.569 2.343 -14.804 1.00 83.62 103 TYR A N 1
ATOM 775 C CA . TYR A 1 103 ? 6.444 1.261 -14.344 1.00 83.62 103 TYR A CA 1
ATOM 776 C C . TYR A 1 103 ? 7.911 1.691 -14.236 1.00 83.62 103 TYR A C 1
ATOM 778 O O . TYR A 1 103 ? 8.806 0.858 -14.140 1.00 83.62 103 TYR A O 1
ATOM 786 N N . HIS A 1 104 ? 8.186 2.995 -14.313 1.00 81.56 104 HIS A N 1
ATOM 787 C CA . HIS A 1 104 ? 9.542 3.483 -14.122 1.00 81.56 104 HIS A CA 1
ATOM 788 C C . HIS A 1 104 ? 9.948 3.215 -12.671 1.00 81.56 104 HIS A C 1
ATOM 790 O O . HIS A 1 104 ? 9.238 3.654 -11.768 1.00 81.56 104 HIS A O 1
ATOM 796 N N . LEU A 1 105 ? 11.071 2.515 -12.472 1.00 83.12 105 LEU A N 1
ATOM 797 C CA . LEU A 1 105 ? 11.552 2.059 -11.158 1.00 83.12 105 LEU A CA 1
ATOM 798 C C . LEU A 1 105 ? 10.658 0.988 -10.509 1.00 83.12 105 LEU A C 1
ATOM 800 O O . LEU A 1 105 ? 10.499 0.978 -9.294 1.00 83.12 105 LEU A O 1
ATOM 804 N N . LEU A 1 106 ? 10.018 0.143 -11.323 1.00 87.00 106 LEU A N 1
ATOM 805 C CA . LEU A 1 106 ? 9.414 -1.096 -10.842 1.00 87.00 106 LEU A CA 1
ATOM 806 C C . LEU A 1 106 ? 10.458 -2.217 -10.909 1.00 87.00 106 LEU A C 1
ATOM 808 O O . LEU A 1 106 ? 10.952 -2.528 -11.996 1.00 87.00 106 LEU A O 1
ATOM 812 N N . GLU A 1 107 ? 10.749 -2.836 -9.774 1.00 82.81 107 GLU A N 1
ATOM 813 C CA . GLU A 1 107 ? 11.601 -4.013 -9.637 1.00 82.81 107 GLU A CA 1
ATOM 814 C C . GLU A 1 107 ? 10.727 -5.229 -9.286 1.00 82.81 107 GLU A C 1
ATOM 816 O O . GLU A 1 107 ? 10.257 -5.390 -8.163 1.00 82.81 107 GLU A O 1
ATOM 821 N N . GLU A 1 108 ? 10.479 -6.106 -10.264 1.00 75.00 108 GLU A N 1
ATOM 822 C CA . GLU A 1 108 ? 9.672 -7.320 -10.078 1.00 75.00 108 GLU A CA 1
ATOM 823 C C . GLU A 1 108 ? 10.424 -8.555 -10.593 1.00 75.00 108 GLU A C 1
ATOM 825 O O . GLU A 1 108 ? 11.060 -8.528 -11.648 1.00 75.00 108 GLU A O 1
ATOM 830 N N . GLU A 1 109 ? 10.323 -9.662 -9.855 1.00 69.12 109 GLU A N 1
ATOM 831 C CA . GLU A 1 109 ? 11.017 -10.927 -10.152 1.00 69.12 109 GLU A CA 1
ATOM 832 C C . GLU A 1 109 ? 10.539 -11.552 -11.481 1.00 69.12 109 GLU A C 1
ATOM 834 O O . GLU A 1 109 ? 11.312 -12.185 -12.198 1.00 69.12 109 GLU A O 1
ATOM 839 N N . TYR A 1 110 ? 9.276 -11.313 -11.856 1.00 67.88 110 TYR A N 1
ATOM 840 C CA . TYR A 1 110 ? 8.601 -11.966 -12.987 1.00 67.88 110 TYR A CA 1
ATOM 841 C C . TYR A 1 110 ? 8.361 -11.052 -14.200 1.00 67.88 110 TYR A C 1
ATOM 843 O O . TYR A 1 110 ? 7.484 -11.327 -15.018 1.00 67.88 110 TYR A O 1
ATOM 851 N N . VAL A 1 111 ? 9.128 -9.968 -14.369 1.00 59.69 111 VAL A N 1
ATOM 852 C CA . VAL A 1 111 ? 8.996 -9.081 -15.553 1.00 59.69 111 VAL A CA 1
ATOM 853 C C . VAL A 1 111 ? 9.310 -9.821 -16.868 1.00 59.69 111 VAL A C 1
ATOM 855 O O . VAL A 1 111 ? 8.851 -9.415 -17.940 1.00 59.69 111 VAL A O 1
ATOM 858 N N . ARG A 1 112 ? 10.024 -10.955 -16.797 1.00 56.28 112 ARG A N 1
ATOM 859 C CA . ARG A 1 112 ? 10.308 -11.845 -17.931 1.00 56.28 112 ARG A CA 1
ATOM 860 C C . ARG A 1 112 ? 9.065 -12.622 -18.362 1.00 56.28 112 ARG A C 1
ATOM 862 O O . ARG A 1 112 ? 8.801 -13.738 -17.925 1.00 56.28 112 ARG A O 1
ATOM 869 N N . SER A 1 113 ? 8.300 -12.021 -19.263 1.00 55.88 113 SER A N 1
ATOM 870 C CA . SER A 1 113 ? 7.239 -12.711 -19.994 1.00 55.88 113 SER A CA 1
ATOM 871 C C . SER A 1 113 ? 7.823 -13.823 -20.877 1.00 55.88 113 SER A C 1
ATOM 873 O O . SER A 1 113 ? 8.757 -13.547 -21.633 1.00 55.88 113 SER A O 1
ATOM 875 N N . PRO A 1 114 ? 7.216 -15.025 -20.925 1.00 56.44 114 PRO A N 1
ATOM 876 C CA . PRO A 1 114 ? 7.589 -16.061 -21.893 1.00 56.44 114 PRO A CA 1
ATOM 877 C C . PRO A 1 114 ? 7.344 -15.642 -23.356 1.00 56.44 114 PRO A C 1
ATOM 879 O O . PRO A 1 114 ? 7.742 -16.353 -24.272 1.00 56.44 114 PRO A O 1
ATOM 882 N N . PHE A 1 115 ? 6.689 -14.498 -23.587 1.00 55.69 115 PHE A N 1
ATOM 883 C CA . PHE A 1 115 ? 6.421 -13.938 -24.913 1.00 55.69 115 PHE A CA 1
ATOM 884 C C . PHE A 1 115 ? 7.402 -12.832 -25.334 1.00 55.69 115 PHE A C 1
ATOM 886 O O . PHE A 1 115 ? 7.358 -12.404 -26.483 1.00 55.69 115 PHE A O 1
ATOM 893 N N . TRP A 1 116 ? 8.266 -12.351 -24.432 1.00 57.97 116 TRP A N 1
ATOM 894 C CA . TRP A 1 116 ? 9.249 -11.293 -24.710 1.00 57.97 116 TRP A CA 1
ATOM 895 C C . TRP A 1 116 ? 10.674 -11.853 -24.598 1.00 57.97 116 TRP A C 1
ATOM 897 O O . TRP A 1 116 ? 11.474 -11.392 -23.792 1.00 57.97 116 TRP A O 1
ATOM 907 N N . THR A 1 117 ? 10.987 -12.872 -25.403 1.00 60.72 117 THR A N 1
ATOM 908 C CA . THR A 1 117 ? 12.309 -13.531 -25.439 1.00 60.72 117 THR A CA 1
ATOM 909 C C . THR A 1 117 ? 13.391 -12.701 -26.126 1.00 60.72 117 THR A C 1
ATOM 911 O O . THR A 1 117 ? 14.576 -12.954 -25.936 1.00 60.72 117 THR A O 1
ATOM 914 N N . ASP A 1 118 ? 12.997 -11.705 -26.918 1.00 63.06 118 ASP A N 1
ATOM 915 C CA . ASP A 1 118 ? 13.907 -10.993 -27.824 1.00 63.06 118 ASP A CA 1
ATOM 916 C C . ASP A 1 118 ? 14.630 -9.809 -27.160 1.00 63.06 118 ASP A C 1
ATOM 918 O O . ASP A 1 118 ? 15.458 -9.152 -27.789 1.00 63.06 118 ASP A O 1
ATOM 922 N N . VAL A 1 119 ? 14.299 -9.510 -25.898 1.00 62.81 119 VAL A N 1
ATOM 923 C CA . VAL A 1 119 ? 14.783 -8.318 -25.179 1.00 62.81 119 VAL A CA 1
ATOM 924 C C . VAL A 1 119 ? 15.732 -8.664 -24.028 1.00 62.81 119 VAL A C 1
ATOM 926 O O . VAL A 1 119 ? 16.299 -7.759 -23.420 1.00 62.81 119 VAL A O 1
ATOM 929 N N . ASP A 1 120 ? 15.940 -9.950 -23.737 1.00 59.09 120 ASP A N 1
ATOM 930 C CA . ASP A 1 120 ? 16.778 -10.369 -22.616 1.00 59.09 120 ASP A CA 1
ATOM 931 C C . ASP A 1 120 ? 18.189 -10.778 -23.063 1.00 59.09 120 ASP A C 1
ATOM 933 O O . ASP A 1 120 ? 18.343 -11.739 -23.823 1.00 59.09 120 ASP A O 1
ATOM 937 N N . PRO A 1 121 ? 19.256 -10.109 -22.586 1.00 59.16 121 PRO A N 1
ATOM 938 C CA . PRO A 1 121 ? 20.595 -10.657 -22.704 1.00 59.16 121 PRO A CA 1
ATOM 939 C C . PRO A 1 121 ? 20.688 -11.951 -21.884 1.00 59.16 121 PRO A C 1
ATOM 941 O O . PRO A 1 121 ? 20.280 -12.010 -20.723 1.00 59.16 121 PRO A O 1
ATOM 944 N N . HIS A 1 122 ? 21.238 -12.989 -22.516 1.00 54.75 122 HIS A N 1
ATOM 945 C CA . HIS A 1 122 ? 21.429 -14.327 -21.957 1.00 54.75 122 HIS A CA 1
ATOM 946 C C . HIS A 1 122 ? 22.090 -14.247 -20.569 1.00 54.75 122 HIS A C 1
ATOM 948 O O . HIS A 1 122 ? 23.269 -13.907 -20.457 1.00 54.75 122 HIS A O 1
ATOM 954 N N . TYR A 1 123 ? 21.337 -14.556 -19.512 1.00 56.12 123 TYR A N 1
ATOM 955 C CA . TYR A 1 123 ? 21.893 -14.764 -18.175 1.00 56.12 123 TYR A CA 1
ATOM 956 C C . TYR A 1 123 ? 22.045 -16.275 -17.952 1.00 56.12 123 TYR A C 1
ATOM 958 O O . TYR A 1 123 ? 21.153 -17.019 -18.366 1.00 56.12 123 TYR A O 1
ATOM 966 N N . PRO A 1 124 ? 23.157 -16.759 -17.377 1.00 52.09 124 PRO A N 1
ATOM 967 C CA . PRO A 1 124 ? 23.361 -18.188 -17.162 1.00 52.09 124 PRO A CA 1
ATOM 968 C C . PRO A 1 124 ? 22.300 -18.781 -16.217 1.00 52.09 124 PRO A C 1
ATOM 970 O O . PRO A 1 124 ? 21.962 -18.192 -15.190 1.00 52.09 124 PRO A O 1
ATOM 973 N N . GLU A 1 125 ? 21.771 -19.947 -16.597 1.00 55.09 125 GLU A N 1
ATOM 974 C CA . GLU A 1 125 ? 20.723 -20.715 -15.908 1.00 55.09 125 GLU A CA 1
ATOM 975 C C . GLU A 1 125 ? 21.227 -21.406 -14.620 1.00 55.09 125 GLU A C 1
ATOM 977 O O . GLU A 1 125 ? 21.223 -22.629 -14.525 1.00 55.09 125 GLU A O 1
ATOM 982 N N . GLU A 1 126 ? 21.663 -20.661 -13.601 1.00 55.16 126 GLU A N 1
ATOM 983 C CA . GLU A 1 126 ? 22.137 -21.270 -12.340 1.00 55.16 126 GLU A CA 1
ATOM 984 C C . GLU A 1 126 ? 21.407 -20.762 -11.088 1.00 55.16 126 GLU A C 1
ATOM 986 O O . GLU A 1 126 ? 22.034 -20.315 -10.132 1.00 55.16 126 GLU A O 1
ATOM 991 N N . CYS A 1 127 ? 20.073 -20.841 -11.046 1.00 46.91 127 CYS A N 1
ATOM 992 C CA . CYS A 1 127 ? 19.335 -20.627 -9.784 1.00 46.91 127 CYS A CA 1
ATOM 993 C C . CYS A 1 127 ? 18.252 -21.667 -9.455 1.00 46.91 127 CYS A C 1
ATOM 995 O O . CYS A 1 127 ? 17.518 -21.473 -8.493 1.00 46.91 127 CYS A O 1
ATOM 997 N N . CYS A 1 128 ? 18.178 -22.797 -10.167 1.00 50.69 128 CYS A N 1
ATOM 998 C CA . CYS A 1 128 ? 17.241 -23.879 -9.823 1.00 50.69 128 CYS A CA 1
ATOM 999 C C . CYS A 1 128 ? 17.908 -25.264 -9.829 1.00 50.69 128 CYS A C 1
ATOM 1001 O O . CYS A 1 128 ? 17.500 -26.146 -10.574 1.00 50.69 128 CYS A O 1
ATOM 1003 N N . MET A 1 129 ? 18.924 -25.451 -8.989 1.00 49.00 129 MET A N 1
ATOM 1004 C CA . MET A 1 129 ? 19.364 -26.754 -8.462 1.00 49.00 129 MET A CA 1
ATOM 1005 C C . MET A 1 129 ? 19.768 -26.454 -7.014 1.00 49.00 129 MET A C 1
ATOM 1007 O O . MET A 1 129 ? 20.691 -25.683 -6.789 1.00 49.00 129 MET A O 1
ATOM 1011 N N . ASP A 1 130 ? 18.922 -26.706 -6.022 1.00 43.22 130 ASP A N 1
ATOM 1012 C CA . ASP A 1 130 ? 18.821 -27.945 -5.244 1.00 43.22 130 ASP A CA 1
ATOM 1013 C C . ASP A 1 130 ? 17.821 -27.649 -4.105 1.00 43.22 130 ASP A C 1
ATOM 1015 O O . ASP A 1 130 ? 17.731 -26.508 -3.662 1.00 43.22 130 ASP A O 1
ATOM 1019 N N . SER A 1 131 ? 17.086 -28.552 -3.471 1.00 50.38 131 SER A N 1
ATOM 1020 C CA . SER A 1 131 ? 16.764 -29.966 -3.619 1.00 50.38 131 SER A CA 1
ATOM 1021 C C . SER A 1 131 ? 15.760 -30.250 -2.481 1.00 50.38 131 SER A C 1
ATOM 1023 O O . SER A 1 131 ? 15.879 -29.654 -1.414 1.00 50.38 131 SER A O 1
ATOM 1025 N N . GLN A 1 132 ? 14.780 -31.113 -2.768 1.00 45.53 132 GLN A N 1
ATOM 1026 C CA . GLN A 1 132 ? 14.024 -32.028 -1.883 1.00 45.53 132 GLN A CA 1
ATOM 1027 C C . GLN A 1 132 ? 13.849 -31.700 -0.389 1.00 45.53 132 GLN A C 1
ATOM 1029 O O . GLN A 1 132 ? 14.845 -31.724 0.367 1.00 45.53 132 GLN A O 1
#

Organism: Zootermopsis nevadensis (NCBI:txid136037)

Sequence (132 aa):
MEGEHRKSQNSTKISEGGRCNSVESGTTSKPQSQSKTLYKQVTKFVTQQTSLCSLVKEHFHPETCEQMALAGLHTCGDLAPDCCRIFSSKEEFSCLGNVCCCYHLLEEEYVRSPFWTDVDPHYPEECCMDSQ

Radius of gyration: 27.13 Å; chains: 1; bounding box: 63×77×58 Å

InterPro domains:
  IPR025714 Methyltransferase domain [PF13679] (34-108)
  IPR052220 Methyltransferase-like protein 25 [PTHR12496] (28-124)

pLDDT: mean 72.94, std 23.72, range [30.53, 97.06]

Secondary structure (DSSP, 8-state):
-----------------------------------------------TT--HHHHHHHHH--S---SEEEEEEEEETTHHHHHHHHHHH-TTEEEEEEEEEE-TT---TT---TT-GGG-------S-----